Protein AF-A0A929D359-F1 (afdb_monomer_lite)

Sequence (105 aa):
MAPKNRETSFFTLLKGALNPAFSYLVFVSQTEERENTDFDEVLDVLNRLGIKALDRKFYLDEAMGQAYLKVKLKVKKLEIGEHEQLGSILPKDVTYYFYSSKKED

Radius of gyration: 14.92 Å; chains: 1; bounding box: 26×44×35 Å

Foldseek 3Di:
DDDPDPPCPVVVVVVVPDDQVWKKKKKKFAAPDPPPPDCVQVVVLCVVLVFDFPDWDWDADPVRRMIMIITTGPDQDDDPVSVVSSVVRPDPRMDMDMDHNDPPD

pLDDT: mean 76.82, std 14.4, range [35.81, 90.75]

Secondary structure (DSSP, 8-state):
-PPP-----HHHHHHHT--TTSEEEEEEEE-S-TT----HHHHHHHHHTT--EEEEEEEEETTTTEEEEEEEESSS---HHHHHHHHHHS-TTEEEEEE------

Structure (mmCIF, N/CA/C/O backbone):
data_AF-A0A929D359-F1
#
_entry.id   AF-A0A929D359-F1
#
loop_
_atom_site.group_PDB
_atom_site.id
_atom_site.type_symbol
_atom_site.label_atom_id
_atom_site.label_alt_id
_atom_site.label_comp_id
_atom_site.label_asym_id
_atom_site.label_entity_id
_atom_site.label_seq_id
_atom_site.pdbx_PDB_ins_code
_atom_site.Cartn_x
_atom_site.Cartn_y
_atom_site.Cartn_z
_atom_site.occupancy
_atom_site.B_iso_or_equiv
_atom_site.auth_seq_id
_atom_site.auth_comp_id
_atom_site.auth_asym_id
_atom_site.auth_atom_id
_atom_site.pdbx_PDB_model_num
ATOM 1 N N . MET A 1 1 ? 13.961 33.092 -17.881 1.00 40.75 1 MET A N 1
ATOM 2 C CA . MET A 1 1 ? 13.948 31.664 -18.271 1.00 40.75 1 MET A CA 1
ATOM 3 C C . MET A 1 1 ? 13.270 30.886 -17.155 1.00 40.75 1 MET A C 1
ATOM 5 O O . MET A 1 1 ? 13.745 30.951 -16.032 1.00 40.75 1 MET A O 1
ATOM 9 N N . ALA A 1 2 ? 12.121 30.265 -17.429 1.00 41.75 2 ALA A N 1
ATOM 10 C CA . ALA A 1 2 ? 11.363 29.490 -16.443 1.00 41.75 2 ALA A CA 1
ATOM 11 C C . ALA A 1 2 ? 12.120 28.203 -16.047 1.00 41.75 2 ALA A C 1
ATOM 13 O O . ALA A 1 2 ? 12.796 27.633 -16.910 1.00 41.75 2 ALA A O 1
ATOM 14 N N . PRO A 1 3 ? 12.027 27.729 -14.789 1.00 48.03 3 PRO A N 1
ATOM 15 C CA . PRO A 1 3 ? 12.625 26.459 -14.397 1.00 48.03 3 PRO A CA 1
ATOM 16 C C . PRO A 1 3 ? 11.956 25.316 -15.173 1.00 48.03 3 PRO A C 1
ATOM 18 O O . PRO A 1 3 ? 10.732 25.172 -15.172 1.00 48.03 3 PRO A O 1
ATOM 21 N N . LYS A 1 4 ? 12.782 24.547 -15.887 1.00 42.03 4 LYS A N 1
ATOM 22 C CA . LYS A 1 4 ? 12.385 23.357 -16.640 1.00 42.03 4 LYS A CA 1
ATOM 23 C C . LYS A 1 4 ? 11.845 22.293 -15.683 1.00 42.03 4 LYS A C 1
ATOM 25 O O . LYS A 1 4 ? 12.461 22.017 -14.664 1.00 42.03 4 LYS A O 1
ATOM 30 N N . ASN A 1 5 ? 10.723 21.708 -16.093 1.00 41.38 5 ASN A N 1
ATOM 31 C CA . ASN A 1 5 ? 10.142 20.450 -15.638 1.00 41.38 5 ASN A CA 1
ATOM 32 C C . ASN A 1 5 ? 9.886 20.308 -14.134 1.00 41.38 5 ASN A C 1
ATOM 34 O O . ASN A 1 5 ? 10.699 19.801 -13.373 1.00 41.38 5 ASN A O 1
ATOM 38 N N . ARG A 1 6 ? 8.641 20.608 -13.743 1.00 44.22 6 ARG A N 1
ATOM 39 C CA . ARG A 1 6 ? 7.981 19.863 -12.667 1.00 44.22 6 ARG A CA 1
ATOM 40 C C . ARG A 1 6 ? 7.911 18.397 -13.095 1.00 44.22 6 ARG A C 1
ATOM 42 O O . ARG A 1 6 ? 6.924 17.979 -13.698 1.00 44.22 6 ARG A O 1
ATOM 49 N N . GLU A 1 7 ? 8.946 17.627 -12.794 1.00 46.78 7 GLU A N 1
ATOM 50 C CA . GLU A 1 7 ? 8.822 16.186 -12.604 1.00 46.78 7 GLU A CA 1
ATOM 51 C C . GLU A 1 7 ? 7.870 16.001 -11.424 1.00 46.78 7 GLU A C 1
ATOM 53 O O . GLU A 1 7 ? 8.262 15.895 -10.266 1.00 46.78 7 GLU A O 1
ATOM 58 N N . THR A 1 8 ? 6.571 16.096 -11.697 1.00 54.53 8 THR A N 1
ATOM 59 C CA . THR A 1 8 ? 5.568 15.674 -10.732 1.00 54.53 8 THR A CA 1
ATOM 60 C C . THR A 1 8 ? 5.721 14.164 -10.685 1.00 54.53 8 THR A C 1
ATOM 62 O O . THR A 1 8 ? 5.126 13.478 -11.510 1.00 54.53 8 THR A O 1
ATOM 65 N N . SER A 1 9 ? 6.597 13.658 -9.808 1.00 67.25 9 SER A N 1
ATOM 66 C CA . SER A 1 9 ? 6.832 12.220 -9.663 1.00 67.25 9 SER A CA 1
ATOM 67 C C . SER A 1 9 ? 5.477 11.533 -9.564 1.00 67.25 9 SER A C 1
ATOM 69 O O . SER A 1 9 ? 4.586 12.055 -8.884 1.00 67.25 9 SER A O 1
ATOM 71 N N . PHE A 1 10 ? 5.294 10.400 -10.240 1.00 72.50 10 PHE A N 1
ATOM 72 C CA . PHE A 1 10 ? 4.014 9.691 -10.289 1.00 72.50 10 PHE A CA 1
ATOM 73 C C . PHE A 1 10 ? 3.412 9.488 -8.888 1.00 72.50 10 PHE A C 1
ATOM 75 O O . PHE A 1 10 ? 2.217 9.682 -8.670 1.00 72.50 10 PHE A O 1
ATOM 82 N N . PHE A 1 11 ? 4.274 9.268 -7.895 1.00 72.19 11 PHE A N 1
ATOM 83 C CA . PHE A 1 11 ? 3.960 9.280 -6.470 1.00 72.19 11 PHE A CA 1
ATOM 84 C C . PHE A 1 11 ? 3.196 10.524 -5.966 1.00 72.19 11 PHE A C 1
ATOM 86 O O . PHE A 1 11 ? 2.222 10.405 -5.222 1.00 72.19 11 PHE A O 1
ATOM 93 N N . THR A 1 12 ? 3.591 11.729 -6.383 1.00 75.00 12 THR A N 1
ATOM 94 C CA . THR A 1 12 ? 2.922 12.995 -6.036 1.00 75.00 12 THR A CA 1
ATOM 95 C C . THR A 1 12 ? 1.523 13.072 -6.645 1.00 75.00 12 THR A C 1
ATOM 97 O O . THR A 1 12 ? 0.588 13.513 -5.974 1.00 75.00 12 THR A O 1
ATOM 100 N N . LEU A 1 13 ? 1.350 12.596 -7.884 1.00 78.19 13 LEU A N 1
ATOM 101 C CA . LEU A 1 13 ? 0.032 12.491 -8.521 1.00 78.19 13 LEU A CA 1
ATOM 102 C C . LEU A 1 13 ? -0.851 11.472 -7.785 1.00 78.19 13 LEU A C 1
ATOM 104 O O . LEU A 1 13 ? -2.010 11.758 -7.478 1.00 78.19 13 LEU A O 1
ATOM 108 N N . LEU A 1 14 ? -0.280 10.317 -7.432 1.00 79.00 14 LEU A N 1
ATOM 109 C CA . LEU A 1 14 ? -0.934 9.257 -6.663 1.00 79.00 14 LEU A CA 1
ATOM 110 C C . LEU A 1 14 ? -1.439 9.771 -5.312 1.00 79.00 14 LEU A C 1
ATOM 112 O O . LEU A 1 14 ? -2.594 9.526 -4.957 1.00 79.00 14 LEU A O 1
ATOM 116 N N . LYS A 1 15 ? -0.596 10.526 -4.598 1.00 74.62 15 LYS A N 1
ATOM 117 C CA . LYS A 1 15 ? -0.918 11.161 -3.316 1.00 74.62 15 LYS A CA 1
ATOM 118 C C . LYS A 1 15 ? -2.005 12.230 -3.459 1.00 74.62 15 LYS A C 1
ATOM 120 O O . LYS A 1 15 ? -2.918 12.274 -2.639 1.00 74.62 15 LYS A O 1
ATOM 125 N N . GLY A 1 16 ? -1.941 13.062 -4.501 1.00 74.19 16 GLY A N 1
ATOM 126 C CA . GLY A 1 16 ? -2.956 14.084 -4.785 1.00 74.19 16 GLY A CA 1
ATOM 127 C C . GLY A 1 16 ? -4.339 13.507 -5.113 1.00 74.19 16 GLY A C 1
ATOM 128 O O . GLY A 1 16 ? -5.351 14.150 -4.852 1.00 74.19 16 GLY A O 1
ATOM 129 N N . ALA A 1 17 ? -4.397 12.275 -5.627 1.00 76.88 17 ALA A N 1
ATOM 130 C CA . ALA A 1 17 ? -5.633 11.568 -5.968 1.00 76.88 17 ALA A CA 1
ATOM 131 C C . ALA A 1 17 ? -6.214 10.708 -4.820 1.00 76.88 17 ALA A C 1
ATOM 133 O O . ALA A 1 17 ? -7.095 9.867 -5.048 1.00 76.88 17 ALA A O 1
ATOM 134 N N . LEU A 1 18 ? -5.715 10.846 -3.587 1.00 81.38 18 LEU A N 1
ATOM 135 C CA . LEU A 1 18 ? -6.245 10.120 -2.430 1.00 81.38 18 LEU A CA 1
ATOM 136 C C . LEU A 1 18 ? -7.467 10.843 -1.854 1.00 81.38 18 LEU A C 1
ATOM 138 O O . LEU A 1 18 ? -7.402 12.016 -1.501 1.00 81.38 18 LEU A O 1
ATOM 142 N N . ASN A 1 19 ? -8.593 10.133 -1.727 1.00 81.88 19 ASN A N 1
ATOM 143 C CA . ASN A 1 19 ? -9.784 10.693 -1.089 1.00 81.88 19 ASN A CA 1
ATOM 144 C C . ASN A 1 19 ? -9.596 10.690 0.442 1.00 81.88 19 ASN A C 1
ATOM 146 O O . ASN A 1 19 ? -9.517 9.594 1.005 1.00 81.88 19 ASN A O 1
ATOM 150 N N . PRO A 1 20 ? -9.602 11.857 1.115 1.00 81.00 20 PRO A N 1
ATOM 151 C CA . PRO A 1 20 ? -9.308 11.984 2.546 1.00 81.00 20 PRO A CA 1
ATOM 152 C C . PRO A 1 20 ? -10.309 11.266 3.467 1.00 81.00 20 PRO A C 1
ATOM 154 O O . PRO A 1 20 ? -10.032 11.058 4.643 1.00 81.00 20 PRO A O 1
ATOM 157 N N . ALA A 1 21 ? -11.471 10.840 2.967 1.00 83.50 21 ALA A N 1
ATOM 158 C CA . ALA A 1 21 ? -12.427 10.067 3.759 1.00 83.50 21 ALA A CA 1
ATOM 159 C C . ALA A 1 21 ? -11.929 8.653 4.125 1.00 83.50 21 ALA A C 1
ATOM 161 O O . ALA A 1 21 ? -12.527 8.000 4.982 1.00 83.50 21 ALA A O 1
ATOM 162 N N . PHE A 1 22 ? -10.862 8.176 3.479 1.00 85.75 22 PHE A N 1
ATOM 163 C CA . PHE A 1 22 ? -10.310 6.837 3.662 1.00 85.75 22 PHE A CA 1
ATOM 164 C C . PHE A 1 22 ? -8.815 6.883 3.955 1.00 85.75 22 PHE A C 1
ATOM 166 O O . PHE A 1 22 ? -8.142 7.875 3.670 1.00 85.75 22 PHE A O 1
ATOM 173 N N . SER A 1 23 ? -8.307 5.765 4.462 1.00 88.31 23 SER A N 1
ATOM 174 C CA . SER A 1 23 ? -6.873 5.538 4.591 1.00 88.31 23 SER A CA 1
ATOM 175 C C . SER A 1 23 ? -6.371 4.649 3.465 1.00 88.31 23 SER A C 1
ATOM 177 O O . SER A 1 23 ? -7.115 3.836 2.911 1.00 88.31 23 SER A O 1
ATOM 179 N N . TYR A 1 24 ? -5.107 4.825 3.112 1.00 89.44 24 TYR A N 1
ATOM 180 C CA . TYR A 1 24 ? -4.460 4.127 2.018 1.00 89.44 24 TYR A CA 1
ATOM 181 C C . TYR A 1 24 ? -3.086 3.646 2.448 1.00 89.44 24 TYR A C 1
ATOM 183 O O . TYR A 1 24 ? -2.350 4.371 3.113 1.00 89.44 24 TYR A O 1
ATOM 191 N N . LEU A 1 25 ? -2.730 2.450 2.004 1.00 89.75 25 LEU A N 1
ATOM 192 C CA . LEU A 1 25 ? -1.347 2.012 1.916 1.00 89.75 25 LEU A CA 1
ATOM 193 C C . LEU A 1 25 ? -0.909 2.133 0.463 1.00 89.75 25 LEU A C 1
ATOM 195 O O . LEU A 1 25 ? -1.632 1.725 -0.444 1.00 89.75 25 LEU A O 1
ATOM 199 N N . VAL A 1 26 ? 0.250 2.732 0.239 1.00 90.00 26 VAL A N 1
ATOM 200 C CA . VAL A 1 26 ? 0.883 2.805 -1.074 1.00 90.00 26 VAL A CA 1
ATOM 201 C C . VAL A 1 26 ? 2.207 2.077 -0.968 1.00 90.00 26 VAL A C 1
ATOM 203 O O . VAL A 1 26 ? 3.083 2.510 -0.227 1.00 90.00 26 VAL A O 1
ATOM 206 N N . PHE A 1 27 ? 2.330 0.974 -1.688 1.00 89.50 27 PHE A N 1
ATOM 207 C CA . PHE A 1 27 ? 3.557 0.202 -1.805 1.00 89.50 27 PHE A CA 1
ATOM 208 C C . PHE A 1 27 ? 4.270 0.594 -3.085 1.00 89.50 27 PHE A C 1
ATOM 210 O O . PHE A 1 27 ? 3.617 0.852 -4.096 1.00 89.50 27 PHE A O 1
ATOM 217 N N . VAL A 1 28 ? 5.591 0.648 -3.023 1.00 88.62 28 VAL A N 1
ATOM 218 C CA . VAL A 1 28 ? 6.480 1.011 -4.119 1.00 88.62 28 VAL A CA 1
ATOM 219 C C . VAL A 1 28 ? 7.566 -0.046 -4.189 1.00 88.62 28 VAL A C 1
ATOM 221 O O . VAL A 1 28 ? 8.196 -0.331 -3.174 1.00 88.62 28 VAL A O 1
ATOM 224 N N . SER A 1 29 ? 7.775 -0.611 -5.367 1.00 86.75 29 SER A N 1
ATOM 225 C CA . SER A 1 29 ? 8.853 -1.561 -5.644 1.00 86.75 29 SER A CA 1
ATOM 226 C C . SER A 1 29 ? 9.639 -1.071 -6.850 1.00 86.75 29 SER A C 1
ATOM 228 O O . SER A 1 29 ? 9.053 -0.487 -7.773 1.00 86.75 29 SER A O 1
ATOM 230 N N . GLN A 1 30 ? 10.958 -1.259 -6.825 1.00 83.56 30 GLN A N 1
ATOM 231 C CA . GLN A 1 30 ? 11.772 -1.028 -8.010 1.00 83.56 30 GLN A CA 1
ATOM 232 C C . GLN A 1 30 ? 11.631 -2.238 -8.922 1.00 83.56 30 GLN A C 1
ATOM 234 O O . GLN A 1 30 ? 11.706 -3.378 -8.481 1.00 83.56 30 GLN A O 1
ATOM 239 N N . THR A 1 31 ? 11.364 -1.992 -10.197 1.00 71.00 31 THR A N 1
ATOM 240 C CA . THR A 1 31 ? 11.239 -3.060 -11.177 1.00 71.00 31 THR A CA 1
ATOM 241 C C . THR A 1 31 ? 12.189 -2.822 -12.328 1.00 71.00 31 THR A C 1
ATOM 243 O O . THR A 1 31 ? 12.064 -1.856 -13.079 1.00 71.00 31 THR A O 1
ATOM 246 N N . GLU A 1 32 ? 13.155 -3.726 -12.456 1.00 59.78 32 GLU A N 1
ATOM 247 C CA . GLU A 1 32 ? 14.000 -3.822 -13.644 1.00 59.78 32 GLU A CA 1
ATOM 248 C C . GLU A 1 32 ? 13.293 -4.618 -14.760 1.00 59.78 32 GLU A C 1
ATOM 250 O O . GLU A 1 32 ? 13.621 -4.455 -15.935 1.00 59.78 32 GLU A O 1
ATOM 255 N N . GLU A 1 33 ? 12.268 -5.419 -14.428 1.00 54.97 33 GLU A N 1
ATOM 256 C CA . GLU A 1 33 ? 11.583 -6.324 -15.355 1.00 54.97 33 GLU A CA 1
ATOM 257 C C . GLU A 1 33 ? 10.049 -6.204 -15.254 1.00 54.97 33 GLU A C 1
ATOM 259 O O . GLU A 1 33 ? 9.423 -6.624 -14.278 1.00 54.97 33 GLU A O 1
ATOM 264 N N . ARG A 1 34 ? 9.432 -5.673 -16.325 1.00 53.00 34 ARG A N 1
ATOM 265 C CA . ARG A 1 34 ? 7.980 -5.423 -16.496 1.00 53.00 34 ARG A CA 1
ATOM 266 C C . ARG A 1 34 ? 7.055 -6.599 -16.143 1.00 53.00 34 ARG A C 1
ATOM 268 O O . ARG A 1 34 ? 5.864 -6.371 -15.949 1.00 53.00 34 A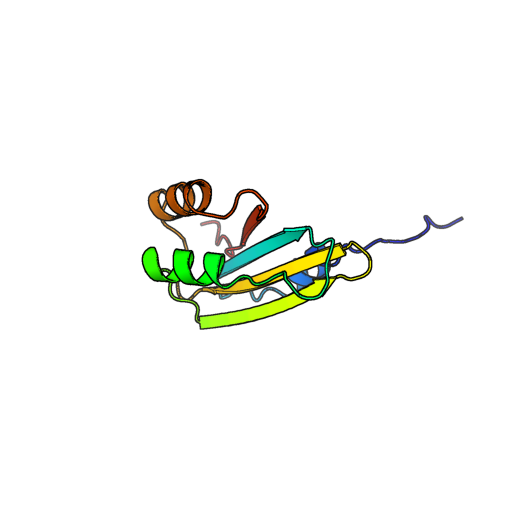RG A O 1
ATOM 275 N N . GLU A 1 35 ? 7.560 -7.828 -16.118 1.00 52.72 35 GLU A N 1
ATOM 276 C CA . GLU A 1 35 ? 6.745 -9.047 -16.063 1.00 52.72 35 GLU A CA 1
ATOM 277 C C . GLU A 1 35 ? 6.679 -9.709 -14.677 1.00 52.72 35 GLU A C 1
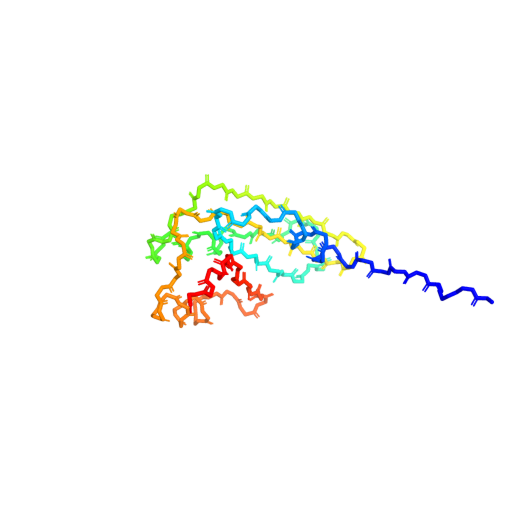ATOM 279 O O . GLU A 1 35 ? 5.832 -10.573 -14.481 1.00 52.72 35 GLU A O 1
ATOM 284 N N . ASN A 1 36 ? 7.500 -9.295 -13.700 1.00 52.22 36 ASN A N 1
ATOM 285 C CA . ASN A 1 36 ? 7.601 -9.984 -12.398 1.00 52.22 36 ASN A CA 1
ATOM 286 C C . ASN A 1 36 ? 7.281 -9.126 -11.170 1.00 52.22 36 ASN A C 1
ATOM 288 O O . ASN A 1 36 ? 7.459 -9.581 -10.041 1.00 52.22 36 ASN A O 1
ATOM 292 N N . THR A 1 37 ? 6.803 -7.892 -11.342 1.00 62.25 37 THR A N 1
ATOM 293 C CA . THR A 1 37 ? 6.434 -7.059 -10.187 1.00 62.25 37 THR A CA 1
ATOM 294 C C . THR A 1 37 ? 5.042 -7.405 -9.700 1.00 62.25 37 THR A C 1
ATOM 296 O O . THR A 1 37 ? 4.080 -6.662 -9.903 1.00 62.25 37 THR A O 1
ATOM 299 N N . ASP A 1 38 ? 4.944 -8.570 -9.071 1.00 69.38 38 ASP A N 1
ATOM 300 C CA . ASP A 1 38 ? 3.732 -9.006 -8.414 1.00 69.38 38 ASP A CA 1
ATOM 301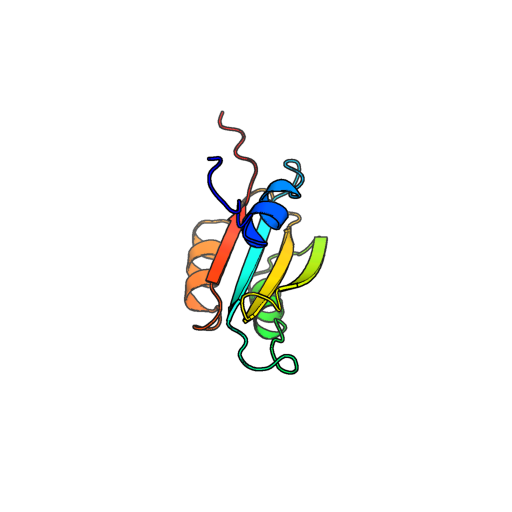 C C . ASP A 1 38 ? 3.741 -8.552 -6.948 1.00 69.38 38 ASP A C 1
ATOM 303 O O . ASP A 1 38 ? 4.681 -8.788 -6.190 1.00 69.38 38 ASP A O 1
ATOM 307 N N . PHE A 1 39 ? 2.679 -7.855 -6.548 1.00 85.19 39 PHE A N 1
ATOM 308 C CA . PHE A 1 39 ? 2.458 -7.471 -5.158 1.00 85.19 39 PHE A CA 1
ATOM 309 C C . PHE A 1 39 ? 1.652 -8.540 -4.391 1.00 85.19 39 PHE A C 1
ATOM 311 O O . PHE A 1 39 ? 1.090 -8.230 -3.339 1.00 85.19 39 PHE A O 1
ATOM 318 N N . ASP A 1 40 ? 1.563 -9.780 -4.883 1.00 84.75 40 ASP A N 1
ATOM 319 C CA . ASP A 1 40 ? 0.820 -10.875 -4.248 1.00 84.75 40 ASP A CA 1
ATOM 320 C C . ASP A 1 40 ? 1.349 -11.141 -2.843 1.00 84.75 40 ASP A C 1
ATOM 322 O O . ASP A 1 40 ? 0.564 -11.229 -1.904 1.00 84.75 40 ASP A O 1
ATOM 326 N N . GLU A 1 41 ? 2.675 -11.137 -2.660 1.00 84.62 41 GLU A N 1
ATOM 327 C CA . GLU A 1 41 ? 3.284 -11.271 -1.332 1.00 84.62 41 GLU A CA 1
ATOM 328 C C . GLU A 1 41 ? 2.831 -10.146 -0.395 1.00 84.62 41 GLU A C 1
ATOM 330 O O . GLU A 1 41 ? 2.467 -10.389 0.753 1.00 84.62 41 GLU A O 1
ATOM 335 N N . VAL A 1 42 ? 2.768 -8.906 -0.887 1.00 87.75 42 VAL A N 1
ATOM 336 C CA . VAL A 1 42 ? 2.279 -7.766 -0.098 1.00 87.75 42 VAL A CA 1
ATOM 337 C C . VAL A 1 42 ? 0.806 -7.942 0.269 1.00 87.75 42 VAL A C 1
ATOM 339 O O . VAL A 1 42 ? 0.403 -7.654 1.396 1.00 87.75 42 VAL A O 1
ATOM 342 N N . LEU A 1 43 ? -0.014 -8.418 -0.664 1.00 87.62 43 LEU A N 1
ATOM 343 C CA . LEU A 1 43 ? -1.436 -8.664 -0.438 1.00 87.62 43 LEU A CA 1
ATOM 344 C C . LEU A 1 43 ? -1.670 -9.818 0.543 1.00 87.62 43 LEU A C 1
ATOM 346 O O . LEU A 1 43 ? -2.567 -9.720 1.384 1.00 87.62 43 LEU A O 1
ATOM 350 N N . ASP A 1 44 ? -0.858 -10.870 0.477 1.00 87.94 44 ASP A N 1
ATOM 351 C CA . ASP A 1 44 ? -0.882 -11.985 1.419 1.00 87.94 44 ASP A CA 1
ATOM 352 C C . ASP A 1 44 ? -0.497 -11.518 2.826 1.00 87.94 44 ASP A C 1
ATOM 354 O O . ASP A 1 44 ? -1.218 -11.805 3.782 1.00 87.94 44 ASP A O 1
ATOM 358 N N . VAL A 1 45 ? 0.553 -10.697 2.960 1.00 87.62 45 VAL A N 1
ATOM 359 C CA . VAL A 1 45 ? 0.921 -10.071 4.241 1.00 87.62 45 VAL A CA 1
ATOM 360 C C . VAL A 1 45 ? -0.241 -9.260 4.803 1.00 87.62 45 VAL A C 1
ATOM 362 O O . VAL A 1 45 ? -0.611 -9.443 5.961 1.00 87.62 45 VAL A O 1
ATOM 365 N N . LEU A 1 46 ? -0.875 -8.408 3.994 1.00 87.81 46 LEU A N 1
ATOM 366 C CA . LEU A 1 46 ? -2.034 -7.630 4.441 1.00 87.81 46 LEU A CA 1
ATOM 367 C C . LEU A 1 46 ? -3.174 -8.526 4.930 1.00 87.81 46 LEU A C 1
ATOM 369 O O . LEU A 1 46 ? -3.784 -8.241 5.961 1.00 87.81 46 LEU A O 1
ATOM 373 N N . ASN A 1 47 ? -3.439 -9.624 4.226 1.00 86.44 47 ASN A N 1
ATOM 374 C CA . ASN A 1 47 ? -4.475 -10.571 4.606 1.00 86.44 47 ASN A CA 1
ATOM 375 C C . ASN A 1 47 ? -4.131 -11.307 5.914 1.00 86.44 47 ASN A C 1
ATOM 377 O O . ASN A 1 47 ? -4.983 -11.409 6.797 1.00 86.44 47 ASN A O 1
ATOM 381 N N . ARG A 1 48 ? -2.876 -11.747 6.087 1.00 87.38 48 ARG A N 1
ATOM 382 C CA . ARG A 1 48 ? -2.374 -12.376 7.325 1.00 87.38 48 ARG A CA 1
ATOM 383 C C . ARG A 1 48 ? -2.473 -11.449 8.530 1.00 87.38 48 ARG A C 1
ATOM 385 O O . ARG A 1 48 ? -2.806 -11.903 9.620 1.00 87.38 48 ARG A O 1
ATOM 392 N N . LEU A 1 49 ? -2.229 -10.157 8.322 1.00 84.00 49 LEU A N 1
ATOM 393 C CA . LEU A 1 49 ? -2.372 -9.122 9.346 1.00 84.00 49 LEU A CA 1
ATOM 394 C C . LEU A 1 49 ? -3.835 -8.738 9.614 1.00 84.00 49 LEU A C 1
ATOM 396 O O . LEU A 1 49 ? -4.107 -7.918 10.483 1.00 84.00 49 LEU A O 1
ATOM 400 N N . GLY A 1 50 ? -4.796 -9.308 8.880 1.00 83.50 50 GLY A N 1
ATOM 401 C CA . GLY A 1 50 ? -6.211 -8.964 9.005 1.00 83.50 50 GLY A CA 1
ATOM 402 C C . GLY A 1 50 ? -6.562 -7.579 8.447 1.00 83.50 50 GLY A C 1
ATOM 403 O O . GLY A 1 50 ? -7.685 -7.100 8.641 1.00 83.50 50 GLY A O 1
ATOM 404 N N . ILE A 1 51 ? -5.642 -6.944 7.715 1.00 86.00 51 ILE A N 1
ATOM 405 C CA . ILE A 1 51 ? -5.822 -5.624 7.117 1.00 86.00 51 ILE A CA 1
ATOM 406 C C . ILE A 1 51 ? -6.723 -5.761 5.887 1.00 86.00 51 ILE A C 1
ATOM 408 O O . ILE A 1 51 ? -6.307 -6.128 4.788 1.00 86.00 51 ILE A O 1
ATOM 412 N N . LYS A 1 52 ? -8.006 -5.437 6.066 1.00 82.81 52 LYS A N 1
ATOM 413 C CA . LYS A 1 52 ? -9.005 -5.530 4.993 1.00 82.81 52 LYS A CA 1
ATOM 414 C C . LYS A 1 52 ? -8.903 -4.359 4.014 1.00 82.81 52 LYS A C 1
ATOM 416 O O . LYS A 1 52 ? -9.277 -3.222 4.333 1.00 82.81 52 LYS A O 1
ATOM 421 N N . ALA A 1 53 ? -8.487 -4.672 2.790 1.00 87.00 53 ALA A N 1
ATOM 422 C CA . ALA A 1 53 ? -8.573 -3.775 1.647 1.00 87.00 53 ALA A CA 1
ATOM 423 C C . ALA A 1 53 ? -10.030 -3.620 1.168 1.00 87.00 53 ALA A C 1
ATOM 425 O O . ALA A 1 53 ? -10.751 -4.601 1.003 1.00 87.00 53 ALA A O 1
ATOM 426 N N . LEU A 1 54 ? -10.467 -2.381 0.939 1.00 88.06 54 LEU A N 1
ATOM 427 C CA . LEU A 1 54 ? -11.722 -2.057 0.249 1.00 88.06 54 LEU A CA 1
ATOM 428 C C . LEU A 1 54 ? -11.563 -2.069 -1.269 1.00 88.06 54 LEU A C 1
ATOM 430 O O . LEU A 1 54 ? -12.501 -2.404 -1.980 1.00 88.06 54 LEU A O 1
ATOM 434 N N . ASP A 1 55 ? -10.412 -1.610 -1.748 1.00 89.69 55 ASP A N 1
ATOM 435 C CA . ASP A 1 55 ? -10.090 -1.478 -3.165 1.00 89.69 55 ASP A CA 1
ATOM 436 C C . ASP A 1 55 ? -8.572 -1.548 -3.325 1.00 89.69 55 ASP A C 1
ATOM 438 O O . ASP A 1 55 ? -7.832 -1.148 -2.420 1.00 89.69 55 ASP A O 1
ATOM 442 N N . ARG A 1 56 ? -8.104 -2.038 -4.470 1.00 89.62 56 ARG A N 1
ATOM 443 C CA . ARG A 1 56 ? -6.679 -2.090 -4.800 1.00 89.62 56 ARG A CA 1
ATOM 444 C C . ARG A 1 56 ? -6.467 -1.672 -6.247 1.00 89.62 56 ARG A C 1
ATOM 446 O O . ARG A 1 56 ? -7.214 -2.089 -7.127 1.00 89.62 56 ARG A O 1
ATOM 453 N N . LYS A 1 57 ? -5.451 -0.849 -6.487 1.00 89.06 57 LYS A N 1
ATOM 454 C CA . LYS A 1 57 ? -5.065 -0.389 -7.821 1.00 89.06 57 LYS A CA 1
ATOM 455 C C . LYS A 1 57 ? -3.565 -0.500 -7.994 1.00 89.06 57 LYS A C 1
ATOM 457 O O . LYS A 1 57 ? -2.810 0.030 -7.183 1.00 89.06 57 LYS A O 1
ATOM 462 N N . PHE A 1 58 ? -3.175 -1.170 -9.064 1.00 87.19 58 PHE A N 1
ATOM 463 C CA . PHE A 1 58 ? -1.798 -1.275 -9.501 1.00 87.19 58 PHE A CA 1
ATOM 464 C C . PHE A 1 58 ? -1.503 -0.188 -10.531 1.00 87.19 58 PHE A C 1
ATOM 466 O O . PHE A 1 58 ? -2.344 0.115 -11.382 1.00 87.19 58 PHE A O 1
ATOM 473 N N . TYR A 1 59 ? -0.315 0.388 -10.441 1.00 85.50 59 TYR A N 1
ATOM 474 C CA . TYR A 1 59 ? 0.200 1.355 -11.389 1.00 85.50 59 TYR A CA 1
ATOM 475 C C . TYR A 1 59 ? 1.658 1.033 -11.682 1.00 85.50 59 TYR A C 1
ATOM 477 O O . TYR A 1 59 ? 2.425 0.751 -10.767 1.00 85.50 59 TYR A O 1
ATOM 485 N N . LEU A 1 60 ? 2.040 1.126 -12.947 1.00 84.44 60 LEU A N 1
ATOM 486 C CA . LEU A 1 60 ? 3.417 0.970 -13.384 1.00 84.44 60 LEU A CA 1
ATOM 487 C C . LEU A 1 60 ? 3.897 2.313 -13.926 1.00 84.44 60 LEU A C 1
ATOM 489 O O . LEU A 1 60 ? 3.281 2.865 -14.838 1.00 84.44 60 LEU A O 1
ATOM 493 N N . ASP A 1 61 ? 4.969 2.840 -13.348 1.00 82.19 61 ASP A N 1
ATOM 494 C CA . ASP A 1 61 ? 5.675 4.008 -13.853 1.00 82.19 61 ASP A CA 1
ATOM 495 C C . ASP A 1 61 ? 6.913 3.546 -14.622 1.00 82.19 61 ASP A C 1
ATOM 497 O O . ASP A 1 61 ? 7.984 3.298 -14.069 1.00 82.19 61 ASP A O 1
ATOM 501 N N . GLU A 1 62 ? 6.740 3.397 -15.931 1.00 78.19 62 GLU A N 1
ATOM 502 C CA . GLU A 1 62 ? 7.785 2.903 -16.831 1.00 78.19 62 GLU A CA 1
ATOM 503 C C . GLU A 1 62 ? 8.931 3.904 -16.994 1.00 78.19 62 GLU A C 1
ATOM 505 O O . GLU A 1 62 ? 10.051 3.518 -17.314 1.00 78.19 62 GLU A O 1
ATOM 510 N N . ALA A 1 63 ? 8.656 5.192 -16.763 1.00 80.19 63 ALA A N 1
ATOM 511 C CA . ALA A 1 63 ? 9.648 6.254 -16.855 1.00 80.19 63 ALA A CA 1
ATOM 512 C C . ALA A 1 63 ? 10.695 6.163 -15.736 1.00 80.19 63 ALA A C 1
ATOM 514 O O . ALA A 1 63 ? 11.867 6.439 -15.985 1.00 80.19 63 ALA A O 1
ATOM 515 N N . MET A 1 64 ? 10.284 5.774 -14.524 1.00 76.56 64 MET A N 1
ATOM 516 C CA . MET A 1 64 ? 11.179 5.604 -13.376 1.00 76.56 64 MET A CA 1
ATOM 517 C C . MET A 1 64 ? 11.494 4.140 -13.044 1.00 76.56 64 MET A C 1
ATOM 519 O O . MET A 1 64 ? 12.232 3.902 -12.091 1.00 76.56 64 MET A O 1
ATOM 523 N N . GLY A 1 65 ? 10.960 3.166 -13.793 1.00 81.44 65 GLY A N 1
ATOM 524 C CA . GLY A 1 65 ? 11.159 1.737 -13.509 1.00 81.44 65 GLY A CA 1
ATOM 525 C C . GLY A 1 65 ? 10.575 1.334 -12.153 1.00 81.44 65 GLY A C 1
ATOM 526 O O . GLY A 1 65 ? 11.207 0.634 -11.367 1.00 81.44 65 GLY A O 1
ATOM 527 N N . GLN A 1 66 ? 9.393 1.855 -11.821 1.00 84.81 66 GLN A N 1
ATOM 528 C CA . GLN A 1 66 ? 8.777 1.666 -10.509 1.00 84.81 66 GLN A CA 1
ATOM 529 C C . GLN A 1 66 ? 7.363 1.131 -10.642 1.00 84.81 66 GLN A C 1
ATOM 531 O O . GLN A 1 66 ? 6.565 1.628 -11.434 1.00 84.81 66 GLN A O 1
ATOM 536 N N . ALA A 1 67 ? 7.020 0.160 -9.805 1.00 87.31 67 ALA A N 1
ATOM 537 C CA . ALA A 1 67 ? 5.651 -0.295 -9.653 1.00 87.31 67 ALA A CA 1
ATOM 538 C C . ALA A 1 67 ? 5.067 0.232 -8.346 1.00 87.31 67 ALA A C 1
ATOM 540 O O . ALA A 1 67 ? 5.748 0.330 -7.324 1.00 87.31 67 ALA A O 1
ATOM 541 N N . TYR A 1 68 ? 3.779 0.545 -8.379 1.00 88.31 68 TYR A N 1
ATOM 542 C CA . TYR A 1 68 ? 3.035 1.099 -7.265 1.00 88.31 68 TYR A CA 1
ATOM 543 C C . TYR A 1 68 ? 1.761 0.291 -7.037 1.00 88.31 68 TYR A C 1
ATOM 545 O O . TYR A 1 68 ? 0.916 0.178 -7.926 1.00 88.31 68 TYR A O 1
ATOM 553 N N . LEU A 1 69 ? 1.557 -0.183 -5.812 1.00 89.62 69 LEU A N 1
ATOM 554 C CA . LEU A 1 69 ? 0.283 -0.747 -5.379 1.00 89.62 69 LEU A CA 1
ATOM 555 C C . LEU A 1 69 ? -0.388 0.204 -4.394 1.00 89.62 69 LEU A C 1
ATOM 557 O O . LEU A 1 69 ? 0.068 0.400 -3.271 1.00 89.62 69 LEU A O 1
ATOM 561 N N . LYS A 1 70 ? -1.527 0.762 -4.793 1.00 90.75 70 LYS A N 1
ATOM 562 C CA . LYS A 1 70 ? -2.413 1.528 -3.918 1.00 90.75 70 LYS A CA 1
ATOM 563 C C . LYS A 1 70 ? -3.483 0.610 -3.350 1.00 90.75 70 LYS A C 1
ATOM 565 O O . LYS A 1 70 ? -4.323 0.103 -4.088 1.00 90.75 70 LYS A O 1
ATOM 570 N N . VAL A 1 71 ? -3.525 0.489 -2.033 1.00 90.62 71 VAL A N 1
ATOM 571 C CA . VAL A 1 71 ? -4.538 -0.259 -1.291 1.00 90.62 71 VAL A CA 1
ATOM 572 C C . VAL A 1 71 ? -5.376 0.719 -0.487 1.00 90.62 71 VAL A C 1
ATOM 574 O O . VAL A 1 71 ? -4.883 1.400 0.407 1.00 90.62 71 VAL A O 1
ATOM 577 N N . LYS A 1 72 ? -6.665 0.801 -0.801 1.00 90.75 72 LYS A N 1
ATOM 578 C CA . LYS A 1 72 ? -7.649 1.539 -0.012 1.00 90.75 72 LYS A CA 1
ATOM 579 C C . LYS A 1 72 ? -8.073 0.677 1.165 1.00 90.75 72 LYS A C 1
ATOM 581 O O . LYS A 1 72 ? -8.504 -0.456 0.973 1.00 90.75 72 LYS A O 1
ATOM 586 N N . LEU A 1 73 ? -8.020 1.219 2.369 1.00 88.00 73 LEU A N 1
ATOM 587 C CA . LEU A 1 73 ? -8.341 0.497 3.592 1.00 88.00 73 LEU A CA 1
ATOM 588 C C . LEU A 1 73 ? -9.746 0.820 4.087 1.00 88.00 73 LEU A C 1
ATOM 590 O O . LEU A 1 73 ? -10.252 1.932 3.914 1.00 88.00 73 LEU A O 1
ATOM 594 N N . LYS A 1 74 ? -10.374 -0.166 4.739 1.00 81.44 74 LYS A N 1
ATOM 595 C CA . LYS A 1 74 ? -11.632 0.053 5.470 1.00 81.44 74 LYS A CA 1
ATOM 596 C C . LYS A 1 74 ? -11.398 0.801 6.779 1.00 81.44 74 LYS A C 1
ATOM 598 O O . LYS A 1 74 ? -12.261 1.553 7.228 1.00 81.44 74 LYS A O 1
ATOM 603 N N . VAL A 1 75 ? -10.242 0.568 7.390 1.00 77.06 75 VAL A N 1
ATOM 604 C CA . VAL A 1 75 ? -9.843 1.180 8.654 1.00 77.06 75 VAL A CA 1
ATOM 605 C C . VAL A 1 75 ? -9.324 2.598 8.431 1.00 77.06 75 VAL A C 1
ATOM 607 O O . VAL A 1 75 ? -8.742 2.904 7.393 1.00 77.06 75 VAL A O 1
ATOM 610 N N . LYS A 1 76 ? -9.539 3.472 9.419 1.00 72.06 76 LYS A N 1
ATOM 611 C CA . LYS A 1 76 ? -9.020 4.850 9.400 1.00 72.06 76 LYS A CA 1
ATOM 612 C C . LYS A 1 76 ? -7.586 4.952 9.926 1.00 72.06 76 LYS A C 1
ATOM 614 O O . LYS A 1 76 ? -6.868 5.875 9.557 1.00 72.06 76 LYS A O 1
ATOM 619 N N . LYS A 1 77 ? -7.159 4.004 10.756 1.00 7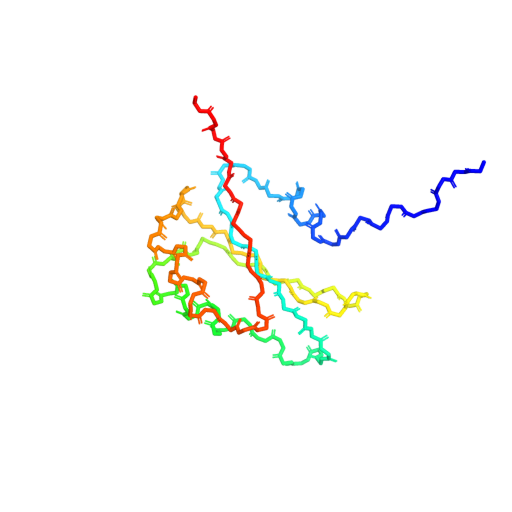2.81 77 LYS A N 1
ATOM 620 C CA . LYS A 1 77 ? -5.811 3.931 11.324 1.00 72.81 77 LYS A CA 1
ATOM 621 C C . LYS A 1 77 ? -5.346 2.481 11.334 1.00 72.81 77 LYS A C 1
ATOM 623 O O . LYS A 1 77 ? -6.187 1.601 11.497 1.00 72.81 77 LYS A O 1
ATOM 628 N N . LEU A 1 78 ? -4.047 2.287 11.156 1.00 77.75 78 LEU A N 1
ATOM 629 C CA . LEU A 1 78 ? -3.366 1.057 11.536 1.00 77.75 78 LEU A CA 1
ATOM 630 C C . LEU A 1 78 ? -2.913 1.212 12.991 1.00 77.75 78 LEU A C 1
ATOM 632 O O . LEU A 1 78 ? -2.530 2.306 13.418 1.00 77.75 78 LEU A O 1
ATOM 636 N N . GLU A 1 79 ? -3.002 0.147 13.766 1.00 80.25 79 GLU A N 1
ATOM 637 C CA . GLU A 1 79 ? -2.434 0.064 15.101 1.00 80.25 79 GLU A CA 1
ATOM 638 C C . GLU A 1 79 ? -0.902 0.030 15.024 1.00 80.25 79 GLU A C 1
ATOM 640 O O . GLU A 1 79 ? -0.313 -0.352 14.011 1.00 80.25 79 GLU A O 1
ATOM 645 N N . ILE A 1 80 ? -0.232 0.439 16.105 1.00 75.88 80 ILE A N 1
ATOM 646 C CA . ILE A 1 80 ? 1.240 0.490 16.160 1.00 75.88 80 ILE A CA 1
ATOM 647 C C . ILE A 1 80 ? 1.838 -0.889 15.833 1.00 75.88 80 ILE A C 1
ATOM 649 O O . ILE A 1 80 ? 2.759 -0.984 15.026 1.00 75.88 80 ILE A O 1
ATOM 653 N N . GLY A 1 81 ? 1.233 -1.959 16.361 1.00 78.50 81 GLY A N 1
ATOM 654 C CA . GLY A 1 81 ? 1.650 -3.331 16.069 1.00 78.50 81 GLY A CA 1
ATOM 655 C C . GLY A 1 81 ? 1.472 -3.737 14.602 1.00 78.50 81 GLY A C 1
ATOM 656 O O . GLY A 1 81 ? 2.292 -4.489 14.087 1.00 78.50 81 GLY A O 1
ATOM 657 N N . GLU A 1 82 ? 0.460 -3.217 13.899 1.00 80.94 82 GLU A N 1
ATOM 658 C CA . GLU A 1 82 ? 0.274 -3.476 12.463 1.00 80.94 82 GLU A CA 1
ATOM 659 C C . GLU A 1 82 ? 1.360 -2.776 11.631 1.00 80.94 82 GLU A C 1
ATOM 661 O O . GLU A 1 82 ? 1.856 -3.343 10.660 1.00 80.94 82 GLU A O 1
ATOM 666 N N . HIS A 1 83 ? 1.781 -1.571 12.033 1.00 79.25 83 HIS A N 1
ATOM 667 C CA . HIS A 1 83 ? 2.884 -0.849 11.394 1.00 79.25 83 HIS A CA 1
ATOM 668 C C . HIS A 1 83 ? 4.235 -1.557 11.556 1.00 79.25 83 HIS A C 1
ATOM 670 O O . HIS A 1 83 ? 4.986 -1.679 10.583 1.00 79.25 83 HIS A O 1
ATOM 676 N N . GLU A 1 84 ? 4.542 -2.026 12.767 1.00 80.81 84 GLU A N 1
ATOM 677 C CA . GLU A 1 84 ? 5.779 -2.765 13.044 1.00 80.81 84 GLU A CA 1
ATOM 678 C C . GLU A 1 84 ? 5.807 -4.108 12.306 1.00 80.81 84 GLU A C 1
ATOM 680 O O . GLU A 1 84 ? 6.812 -4.455 11.683 1.00 80.81 84 GLU A O 1
ATOM 685 N N . GLN A 1 85 ? 4.685 -4.833 12.297 1.00 81.88 85 GLN A N 1
ATOM 686 C CA . GLN A 1 85 ? 4.581 -6.100 11.577 1.00 81.88 85 GLN A CA 1
ATOM 687 C C . GLN A 1 85 ? 4.679 -5.912 10.063 1.00 81.88 85 GLN A C 1
ATOM 689 O O . GLN A 1 85 ? 5.409 -6.657 9.414 1.00 81.88 85 GLN A O 1
ATOM 694 N N . LEU A 1 86 ? 4.032 -4.888 9.494 1.00 83.06 86 LEU A N 1
ATOM 695 C CA . LEU A 1 86 ? 4.209 -4.550 8.080 1.00 83.06 86 LEU A CA 1
ATOM 696 C C . LEU A 1 86 ? 5.688 -4.321 7.753 1.00 83.06 86 LEU A C 1
ATOM 698 O O . LEU A 1 86 ? 6.206 -4.934 6.828 1.00 83.06 86 LEU A O 1
ATOM 702 N N . GLY A 1 87 ? 6.393 -3.507 8.542 1.00 78.62 87 GLY A N 1
ATOM 703 C CA . GLY A 1 87 ? 7.818 -3.239 8.320 1.00 78.62 87 GLY A CA 1
ATOM 704 C C . GLY A 1 87 ? 8.715 -4.477 8.412 1.00 78.62 87 GLY A C 1
ATOM 705 O O . GLY A 1 87 ? 9.737 -4.534 7.736 1.00 78.62 87 GLY A O 1
ATOM 706 N N . SER A 1 88 ? 8.339 -5.468 9.224 1.00 80.94 88 SER A N 1
ATOM 707 C CA . SER A 1 88 ? 9.131 -6.685 9.413 1.00 80.94 88 SER A CA 1
ATOM 708 C C . SER A 1 88 ? 8.833 -7.794 8.400 1.00 80.94 88 SER A C 1
ATOM 710 O O . SER A 1 88 ? 9.687 -8.660 8.208 1.00 80.94 88 SER A O 1
ATOM 712 N N . ILE A 1 89 ? 7.627 -7.830 7.829 1.00 83.81 89 ILE A N 1
ATOM 713 C CA . ILE A 1 89 ? 7.157 -8.941 6.983 1.00 83.81 89 ILE A CA 1
ATO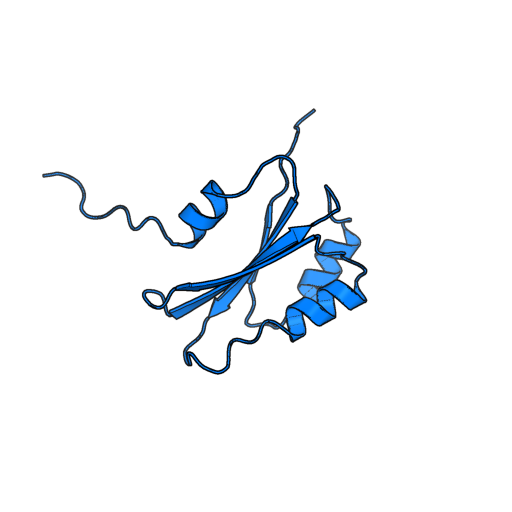M 714 C C . ILE A 1 89 ? 7.146 -8.546 5.499 1.00 83.81 89 ILE A C 1
ATOM 716 O O . ILE A 1 89 ? 7.187 -9.418 4.634 1.00 83.81 89 ILE A O 1
ATOM 720 N N . LEU A 1 90 ? 7.109 -7.249 5.179 1.00 84.00 90 LEU A N 1
ATOM 721 C CA . LEU A 1 90 ? 7.166 -6.806 3.790 1.00 84.00 90 LEU A CA 1
ATOM 722 C C . LEU A 1 90 ? 8.471 -7.241 3.100 1.00 84.00 90 LEU A C 1
ATOM 724 O O . LEU A 1 90 ? 9.528 -7.291 3.740 1.00 84.00 90 LEU A O 1
ATOM 728 N N . PRO A 1 91 ? 8.419 -7.517 1.783 1.00 81.69 91 PRO A N 1
ATOM 729 C CA . PRO A 1 91 ? 9.614 -7.807 1.005 1.00 81.69 91 PRO A CA 1
ATOM 730 C C . PRO A 1 91 ? 10.613 -6.652 1.116 1.00 81.69 91 PRO A C 1
ATOM 732 O O . PRO A 1 91 ? 10.225 -5.485 1.084 1.00 81.69 91 PRO A O 1
ATOM 735 N N . LYS A 1 92 ? 11.911 -6.964 1.201 1.00 78.50 92 LYS A N 1
ATOM 736 C CA . LYS A 1 92 ? 12.969 -5.949 1.383 1.00 78.50 92 LYS A CA 1
ATOM 737 C C . LYS A 1 92 ? 13.044 -4.920 0.252 1.00 78.50 92 LYS A C 1
ATOM 739 O O . LYS A 1 92 ? 13.545 -3.824 0.476 1.00 78.50 92 LYS A O 1
ATOM 744 N N . ASP A 1 93 ? 12.559 -5.284 -0.929 1.00 82.06 93 ASP A N 1
ATOM 745 C CA . ASP A 1 93 ? 12.536 -4.424 -2.114 1.00 82.06 93 ASP A CA 1
ATOM 746 C C . ASP A 1 93 ? 11.292 -3.516 -2.180 1.00 82.06 93 ASP A C 1
ATOM 748 O O . ASP A 1 93 ? 11.154 -2.660 -3.051 1.00 82.06 93 ASP A O 1
ATOM 752 N N . VAL A 1 94 ? 10.361 -3.676 -1.234 1.00 85.19 94 VAL A N 1
ATOM 753 C CA . VAL A 1 94 ? 9.111 -2.922 -1.200 1.00 85.19 94 VAL A CA 1
ATOM 754 C C . VAL A 1 94 ? 9.163 -1.873 -0.099 1.00 85.19 94 VAL A C 1
ATOM 756 O O . VAL A 1 94 ? 9.212 -2.171 1.092 1.00 85.19 94 VAL A O 1
ATOM 759 N N . THR A 1 95 ? 9.053 -0.611 -0.496 1.00 87.06 95 THR A N 1
ATOM 760 C CA . THR A 1 95 ? 8.796 0.495 0.429 1.00 87.06 95 THR A CA 1
ATOM 761 C C . THR A 1 95 ? 7.295 0.721 0.548 1.00 87.06 95 THR A C 1
ATOM 763 O O . THR A 1 95 ? 6.581 0.673 -0.450 1.00 87.06 95 THR A O 1
ATOM 766 N N . TYR A 1 96 ? 6.789 1.009 1.748 1.00 88.00 96 TYR A N 1
ATOM 767 C CA . TYR A 1 96 ? 5.376 1.333 1.941 1.00 88.00 96 TYR A CA 1
ATOM 768 C C . TYR A 1 96 ? 5.171 2.703 2.585 1.00 88.00 96 TYR A C 1
ATOM 770 O O . TYR A 1 96 ? 5.973 3.172 3.391 1.00 88.00 96 TYR A O 1
ATOM 778 N N . TYR A 1 97 ? 4.046 3.327 2.251 1.00 87.25 97 TYR A N 1
ATOM 779 C CA . TYR A 1 97 ? 3.610 4.609 2.781 1.00 87.25 97 TYR A CA 1
ATOM 780 C C . TYR A 1 97 ? 2.164 4.505 3.238 1.00 87.25 97 TYR A C 1
ATOM 782 O O . TYR A 1 97 ? 1.286 4.096 2.478 1.00 87.25 97 TYR A O 1
ATOM 790 N N . PHE A 1 98 ? 1.901 4.911 4.474 1.00 86.31 98 PHE A N 1
ATOM 791 C CA . PHE A 1 98 ? 0.547 5.000 4.998 1.00 86.31 98 PHE A CA 1
ATOM 792 C C . PHE A 1 98 ? 0.033 6.435 4.912 1.00 86.31 98 PHE A C 1
ATOM 794 O O . PHE A 1 98 ? 0.618 7.363 5.471 1.00 86.31 98 PHE A O 1
ATOM 801 N N . TYR A 1 99 ? -1.098 6.607 4.238 1.00 84.44 99 TYR A N 1
ATOM 802 C CA . TYR A 1 99 ? -1.818 7.866 4.139 1.00 84.44 99 TYR A CA 1
ATOM 803 C C . TYR A 1 99 ? -3.160 7.725 4.829 1.00 84.44 99 TYR A C 1
ATOM 805 O O . TYR A 1 99 ? -4.066 7.080 4.316 1.00 84.44 99 TYR A O 1
ATOM 813 N N . SER A 1 100 ? -3.310 8.378 5.970 1.00 80.19 100 SER A N 1
ATOM 814 C CA . SER A 1 100 ? -4.616 8.633 6.566 1.00 80.19 100 SER A CA 1
ATOM 815 C C . SER A 1 100 ? -4.831 10.133 6.598 1.00 80.19 100 SER A C 1
ATOM 817 O O . SER A 1 100 ? -3.890 10.904 6.804 1.00 80.19 100 SER A O 1
ATOM 819 N N . SER A 1 101 ? -6.067 10.568 6.379 1.00 67.50 101 SER A N 1
ATOM 820 C CA . SER A 1 101 ? -6.404 11.949 6.680 1.00 67.50 101 SER A CA 1
ATOM 821 C C . SER A 1 101 ? -6.376 12.080 8.197 1.00 67.50 101 SER A C 1
ATOM 823 O O . SER A 1 101 ? -7.311 11.650 8.876 1.00 67.50 101 SER A O 1
ATOM 825 N N . LYS A 1 102 ? -5.289 12.643 8.737 1.00 56.06 102 LYS A N 1
ATOM 826 C CA . LYS A 1 102 ? -5.309 13.185 10.090 1.00 56.06 102 LYS A CA 1
ATOM 827 C C . LYS A 1 102 ? -6.430 14.220 10.107 1.00 56.06 102 LYS A C 1
ATOM 829 O O . LYS A 1 102 ? -6.300 15.293 9.528 1.00 56.06 102 LYS A O 1
ATOM 834 N N . LYS A 1 103 ? -7.552 13.892 10.743 1.00 42.09 103 LYS A N 1
ATOM 835 C CA . LYS A 1 103 ? -8.173 14.916 11.569 1.00 42.09 103 LYS A CA 1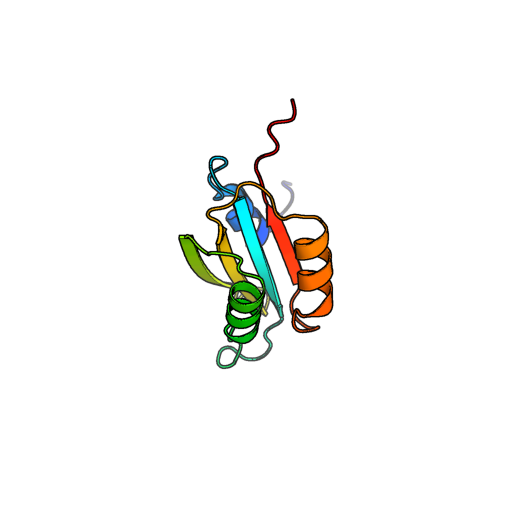
ATOM 836 C C . LYS A 1 103 ? -7.221 15.044 12.748 1.00 42.09 103 LYS A C 1
ATOM 838 O O . LYS A 1 103 ? -7.202 14.175 13.612 1.00 42.09 103 LYS A O 1
ATOM 843 N N . GLU A 1 104 ? -6.314 16.010 12.646 1.00 37.69 104 GLU A N 1
ATOM 844 C CA . GLU A 1 104 ? -5.831 16.681 13.845 1.00 37.69 104 GLU A CA 1
ATOM 845 C C . GLU A 1 104 ? -7.098 17.162 14.558 1.00 37.69 104 GLU A C 1
ATOM 847 O O . GLU A 1 104 ? -7.895 17.899 13.971 1.00 37.69 104 GLU A O 1
ATOM 852 N N . ASP A 1 105 ? -7.354 16.564 15.717 1.00 35.81 105 ASP A N 1
ATOM 853 C CA . ASP A 1 105 ? -8.216 17.141 16.742 1.00 35.81 105 ASP A CA 1
ATOM 854 C C . ASP A 1 105 ? -7.328 18.067 17.581 1.00 35.81 105 ASP A C 1
ATOM 856 O O . ASP A 1 105 ? -6.185 17.632 17.882 1.00 35.81 105 ASP A O 1
#